Protein AF-O35443-F1 (afdb_monomer_lite)

InterPro domains:
  IPR003109 GoLoco motif [PF02188] (17-36)
  IPR003109 GoLoco motif [PF02188] (86-106)
  IPR003109 GoLoco motif [PS50877] (14-36)
  IPR003109 GoLoco motif [PS50877] (84-107)
  IPR003109 GoLoco motif [SM00390] (14-36)
  IPR003109 GoLoco motif [SM00390] (56-78)
  IPR003109 GoLoco motif [SM00390] (84-107)
  IPR011990 Tetratricopeptide-like helical domain superfamily [G3DSA:1.25.40.10] (2-79)
  IPR042888 G-protein-signaling modulator 3 [PTHR47617] (13-112)

Organism: Mus musculus (NCBI:txid10090)

pLDDT: mean 79.64, std 13.31, range [40.16, 96.56]

Foldseek 3Di:
DDDDDDDPPVVVVVVVVVVVVCVVVVVVVVVPDDDDDDPPDPPDDDPDDVVVVVVVVVVVCVVVVVVVVVVVVPDDDDDADVCRVVVVVVCCVVVVVCPVVVPDDDDDPPDD

Radius of gyration: 28.45 Å; chains: 1; bounding box: 60×35×91 Å

Structure (mmCIF, N/CA/C/O backbone):
data_AF-O35443-F1
#
_entry.id   AF-O35443-F1
#
loop_
_atom_site.group_PDB
_atom_site.id
_atom_site.type_symbol
_atom_site.label_atom_id
_atom_site.label_alt_id
_atom_site.label_comp_id
_atom_site.label_asym_id
_atom_site.label_entity_id
_atom_site.label_seq_id
_atom_site.pdbx_PDB_ins_code
_atom_site.Cartn_x
_atom_site.Cartn_y
_atom_site.Cartn_z
_atom_site.occupancy
_atom_site.B_iso_or_equiv
_atom_site.auth_seq_id
_atom_site.auth_comp_id
_atom_site.auth_asym_id
_atom_site.auth_atom_id
_atom_site.pdbx_PDB_model_num
ATOM 1 N N . MET A 1 1 ? -14.810 6.764 -64.622 1.00 40.16 1 MET A N 1
ATOM 2 C CA . MET A 1 1 ? -14.968 7.406 -63.305 1.00 40.16 1 MET A CA 1
ATOM 3 C C . MET A 1 1 ? -15.763 6.418 -62.478 1.00 40.16 1 MET A C 1
ATOM 5 O O . MET A 1 1 ? -16.980 6.434 -62.536 1.00 40.16 1 MET A O 1
ATOM 9 N N . GLU A 1 2 ? -15.074 5.478 -61.843 1.00 41.41 2 GLU A N 1
ATOM 10 C CA . GLU A 1 2 ? -15.678 4.564 -60.875 1.00 41.41 2 GLU A CA 1
ATOM 11 C C . GLU A 1 2 ? -14.973 4.849 -59.553 1.00 41.41 2 GLU A C 1
ATOM 13 O O . GLU A 1 2 ? -13.748 4.787 -59.475 1.00 41.41 2 GLU A O 1
ATOM 18 N N . ALA A 1 3 ? -15.742 5.319 -58.574 1.00 44.69 3 ALA A N 1
ATOM 19 C CA . ALA A 1 3 ? -15.267 5.566 -57.226 1.00 44.69 3 ALA A CA 1
ATOM 20 C C . ALA A 1 3 ? -15.443 4.266 -56.438 1.00 44.69 3 ALA A C 1
ATOM 22 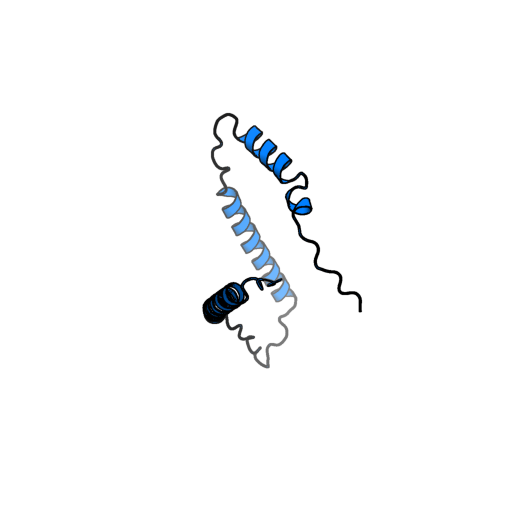O O . ALA A 1 3 ? -16.567 3.846 -56.162 1.00 44.69 3 ALA A O 1
ATOM 23 N N . GLU A 1 4 ? -14.327 3.617 -56.131 1.00 48.78 4 GLU A N 1
ATOM 24 C CA . GLU A 1 4 ? -14.257 2.450 -55.259 1.00 48.78 4 GLU A CA 1
ATOM 25 C C . GLU A 1 4 ? -14.575 2.904 -53.821 1.00 48.78 4 GLU A C 1
ATOM 27 O O . GLU A 1 4 ? -13.873 3.744 -53.255 1.00 48.78 4 GLU A O 1
ATOM 32 N N . ARG A 1 5 ? -15.696 2.434 -53.258 1.00 55.94 5 ARG A N 1
ATOM 33 C CA . ARG A 1 5 ? -16.060 2.678 -51.851 1.00 55.94 5 ARG A CA 1
ATOM 34 C C . ARG A 1 5 ? -15.177 1.803 -50.950 1.00 55.94 5 ARG A C 1
ATOM 36 O O . ARG A 1 5 ? -15.114 0.600 -51.206 1.00 55.94 5 ARG A O 1
ATOM 43 N N . PRO A 1 6 ? -14.546 2.339 -49.894 1.00 52.78 6 PRO A N 1
ATOM 44 C CA . PRO A 1 6 ? -13.752 1.524 -48.988 1.00 52.78 6 PRO A CA 1
ATOM 45 C C . PRO A 1 6 ? -14.652 0.771 -47.992 1.00 52.78 6 PRO A C 1
ATOM 47 O O . PRO A 1 6 ? -15.476 1.371 -47.314 1.00 52.78 6 PRO A O 1
ATOM 50 N N . GLN A 1 7 ? -14.483 -0.552 -47.972 1.00 55.19 7 GLN A N 1
ATOM 51 C CA . GLN A 1 7 ? -14.631 -1.510 -46.863 1.00 55.19 7 GLN A CA 1
ATOM 52 C C . GLN A 1 7 ? -15.420 -1.051 -45.607 1.00 55.19 7 GLN A C 1
ATOM 54 O O . GLN A 1 7 ? -14.819 -0.606 -44.635 1.00 55.19 7 GLN A O 1
ATOM 59 N N . GLU A 1 8 ? -16.745 -1.248 -45.584 1.00 55.66 8 GLU A N 1
ATOM 60 C CA . GLU A 1 8 ? -17.575 -1.169 -44.355 1.00 55.66 8 GLU A CA 1
ATOM 61 C C . GLU A 1 8 ? -17.622 -2.506 -43.574 1.00 55.66 8 GLU A C 1
ATOM 63 O O . GLU A 1 8 ? -17.841 -2.511 -42.367 1.00 55.66 8 GLU A O 1
ATOM 68 N N . GLU A 1 9 ? -17.325 -3.636 -44.224 1.00 57.56 9 GLU A N 1
ATOM 69 C CA . GLU A 1 9 ? -17.447 -4.996 -43.656 1.00 57.56 9 GLU A CA 1
ATOM 70 C C . GLU A 1 9 ? -16.444 -5.299 -42.519 1.00 57.56 9 GLU A C 1
ATOM 72 O O . GLU A 1 9 ? -16.725 -6.099 -41.631 1.00 57.56 9 GLU A O 1
ATOM 77 N N . ASP A 1 10 ? -15.267 -4.662 -42.519 1.00 62.03 10 ASP A N 1
ATOM 78 C CA . ASP A 1 10 ? -14.224 -4.876 -41.495 1.00 62.03 10 ASP A CA 1
ATOM 79 C C . ASP A 1 10 ? -14.620 -4.268 -40.134 1.00 62.03 10 ASP A C 1
ATOM 81 O O . ASP A 1 10 ? -14.307 -4.810 -39.069 1.00 62.03 10 ASP A O 1
ATOM 85 N N . GLY A 1 11 ? -15.392 -3.176 -40.173 1.00 66.75 11 GLY A N 1
ATOM 86 C CA . GLY A 1 11 ? -15.959 -2.547 -38.983 1.00 66.75 11 GLY A CA 1
ATOM 87 C C . GLY A 1 11 ? -16.999 -3.441 -38.315 1.00 66.75 11 GLY A C 1
ATOM 88 O O . GLY A 1 11 ? -16.932 -3.656 -37.111 1.00 66.75 11 GLY A O 1
ATOM 89 N N . GLU A 1 12 ? -17.899 -4.048 -39.089 1.00 78.44 12 GLU A N 1
ATOM 90 C CA . GLU A 1 12 ? -18.973 -4.898 -38.553 1.00 78.44 12 GLU A CA 1
ATOM 91 C C . GLU A 1 12 ? -18.441 -6.152 -37.839 1.00 78.44 12 GLU A C 1
ATOM 93 O O . GLU A 1 12 ? -18.949 -6.539 -36.785 1.00 78.44 12 GLU A O 1
ATOM 98 N N . GLN A 1 13 ? -17.377 -6.765 -38.370 1.00 82.75 13 GLN A N 1
ATOM 99 C CA . GLN A 1 13 ? -16.713 -7.899 -37.713 1.00 82.75 13 GLN A CA 1
ATOM 100 C C . GLN A 1 13 ? -16.010 -7.480 -36.417 1.00 82.75 13 GLN A C 1
ATOM 102 O O . GLN A 1 13 ? -15.982 -8.238 -35.443 1.00 82.75 13 GLN A O 1
ATOM 107 N N . THR A 1 14 ? -15.455 -6.268 -36.396 1.00 86.44 14 THR A N 1
ATOM 108 C CA . THR A 1 14 ? -14.801 -5.709 -35.212 1.00 86.44 14 THR A CA 1
ATOM 109 C C . THR A 1 14 ? -15.820 -5.414 -34.113 1.00 86.44 14 THR A C 1
ATOM 111 O O . THR A 1 14 ? -15.599 -5.816 -32.972 1.00 86.44 14 THR A O 1
ATOM 114 N N . GLU A 1 15 ? -16.963 -4.812 -34.441 1.00 91.31 15 GLU A N 1
ATOM 115 C CA . GLU A 1 15 ? -18.039 -4.548 -33.475 1.00 91.31 15 GLU A CA 1
ATOM 116 C C . GLU A 1 15 ? -18.586 -5.849 -32.867 1.00 91.31 15 GLU A C 1
ATOM 118 O O . GLU A 1 15 ? -18.716 -5.956 -31.649 1.00 91.31 15 GLU A O 1
ATOM 123 N N . LEU A 1 16 ? -18.792 -6.892 -33.682 1.00 92.94 16 LEU A N 1
ATOM 124 C CA . LEU A 1 16 ? -19.245 -8.200 -33.193 1.00 92.94 16 LEU A CA 1
ATOM 125 C C . LEU A 1 16 ? -18.250 -8.833 -32.203 1.00 92.94 16 LEU A C 1
ATOM 127 O O . LEU A 1 16 ? -18.644 -9.440 -31.202 1.00 92.94 16 LEU A O 1
ATOM 131 N N . LEU A 1 17 ? -16.949 -8.702 -32.474 1.00 93.44 17 LEU A N 1
ATOM 132 C CA . LEU A 1 17 ? -15.902 -9.169 -31.569 1.00 93.44 17 LEU A CA 1
ATOM 133 C C . LEU A 1 17 ? -15.905 -8.373 -30.258 1.00 93.44 17 LEU A C 1
ATOM 135 O O . LEU A 1 17 ? -15.771 -8.966 -29.185 1.00 93.44 17 LEU A O 1
ATOM 139 N N . LEU A 1 18 ? -16.042 -7.048 -30.335 1.00 95.75 18 LEU A N 1
ATOM 140 C CA . LEU A 1 18 ? -16.076 -6.175 -29.164 1.00 95.75 18 LEU A CA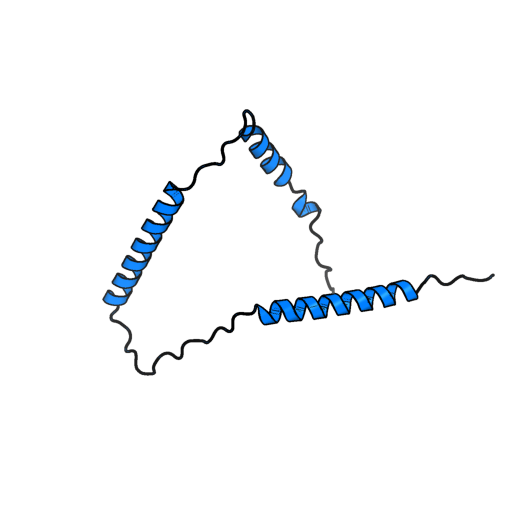 1
ATOM 141 C C . LEU A 1 18 ? -17.287 -6.473 -28.277 1.00 95.75 18 LEU A C 1
ATOM 143 O O . LEU A 1 18 ? -17.120 -6.577 -27.061 1.00 95.75 18 LEU A O 1
ATOM 147 N N . ASP A 1 19 ? -18.455 -6.714 -28.869 1.00 95.88 19 ASP A N 1
ATOM 148 C CA . ASP A 1 19 ? -19.663 -7.117 -28.146 1.00 95.88 19 ASP A CA 1
ATOM 149 C C . ASP A 1 19 ? -19.475 -8.458 -27.428 1.00 95.88 19 ASP A C 1
ATOM 151 O O . ASP A 1 19 ? -19.771 -8.582 -26.235 1.00 95.88 19 ASP A O 1
ATOM 155 N N . LEU A 1 20 ? -18.900 -9.454 -28.109 1.00 96.12 20 LEU A N 1
ATOM 156 C CA . LEU A 1 20 ? -18.613 -10.757 -27.505 1.00 96.12 20 LEU A CA 1
ATOM 157 C C . LEU A 1 20 ? -17.647 -10.632 -26.315 1.00 96.12 20 LEU A C 1
ATOM 159 O O . LEU A 1 20 ? -17.831 -11.272 -25.273 1.00 96.12 20 LEU A O 1
ATOM 163 N N . VAL A 1 21 ? -16.611 -9.802 -26.460 1.00 94.75 21 VAL A N 1
ATOM 164 C CA . VAL A 1 21 ? -15.640 -9.530 -25.394 1.00 94.75 21 VAL A CA 1
ATOM 165 C C . VAL A 1 21 ? -16.308 -8.799 -24.231 1.00 94.75 21 VAL A C 1
ATOM 167 O O . VAL A 1 21 ? -16.097 -9.186 -23.079 1.00 94.75 21 VAL A O 1
ATOM 170 N N . ALA A 1 22 ? -17.137 -7.792 -24.508 1.00 94.38 22 ALA A N 1
ATOM 171 C CA . ALA A 1 22 ? -17.866 -7.042 -23.493 1.00 94.38 22 ALA A CA 1
ATOM 172 C C . ALA A 1 22 ? -18.812 -7.948 -22.695 1.00 94.38 22 ALA A C 1
ATOM 174 O O . ALA A 1 22 ? -18.837 -7.880 -21.463 1.00 94.38 22 ALA A O 1
ATOM 175 N N . GLU A 1 23 ? -19.534 -8.851 -23.360 1.00 95.81 23 GLU A N 1
ATOM 176 C CA . GLU A 1 23 ? -20.434 -9.802 -22.706 1.00 95.81 23 GLU A CA 1
ATOM 177 C C . GLU A 1 23 ? -19.664 -10.809 -21.835 1.00 95.81 23 GLU A C 1
ATOM 179 O O . GLU A 1 23 ? -20.014 -11.048 -20.673 1.00 95.81 23 GLU A O 1
ATOM 184 N N . ALA A 1 24 ? -18.573 -11.377 -22.359 1.00 92.19 24 ALA A N 1
ATOM 185 C CA . ALA A 1 24 ? -17.732 -12.314 -21.620 1.00 92.19 24 ALA A CA 1
ATOM 186 C C . ALA A 1 24 ? -17.086 -11.667 -20.383 1.00 92.19 24 ALA A C 1
ATOM 188 O O . ALA A 1 24 ? -17.070 -12.263 -19.302 1.00 92.19 24 ALA A O 1
ATOM 189 N N . GLN A 1 25 ? -16.579 -10.440 -20.519 1.00 94.50 25 GLN A N 1
ATOM 190 C CA . GLN A 1 25 ? -15.956 -9.711 -19.416 1.00 94.50 25 GLN A CA 1
ATOM 191 C C . GLN A 1 25 ? -16.983 -9.251 -18.376 1.00 94.50 25 GLN A C 1
ATOM 193 O O . GLN A 1 25 ? -16.714 -9.361 -17.179 1.00 94.50 25 GLN A O 1
ATOM 198 N N . SER A 1 26 ? -18.169 -8.810 -18.808 1.00 91.31 26 SER A N 1
ATOM 199 C CA . SER A 1 26 ? -19.254 -8.393 -17.908 1.00 91.31 26 SER A CA 1
ATOM 200 C C . SER A 1 26 ? -19.728 -9.545 -17.022 1.00 91.31 26 SER A C 1
ATOM 202 O O . SER A 1 26 ? -19.841 -9.367 -15.810 1.00 91.31 26 SER A O 1
ATOM 204 N N . ARG A 1 27 ? -19.923 -10.746 -17.591 1.00 90.06 27 ARG A N 1
ATOM 205 C CA . ARG A 1 27 ? -20.279 -11.951 -16.816 1.00 90.06 27 ARG A CA 1
ATOM 206 C C . ARG A 1 27 ? -19.244 -12.271 -15.743 1.00 90.06 27 ARG A C 1
ATOM 208 O O . ARG A 1 27 ? -19.598 -12.434 -14.580 1.00 90.06 27 ARG A O 1
ATOM 215 N N . ARG A 1 28 ? -17.960 -12.284 -16.114 1.00 89.69 28 ARG A N 1
ATOM 216 C CA . ARG A 1 28 ? -16.866 -12.557 -15.172 1.00 89.69 28 ARG A CA 1
ATOM 217 C C . ARG A 1 28 ? -16.808 -11.533 -14.036 1.00 89.69 28 ARG A C 1
ATOM 219 O O . ARG A 1 28 ? -16.521 -11.901 -12.901 1.00 89.69 28 ARG A O 1
ATOM 226 N N . LEU A 1 29 ? -17.038 -10.256 -14.336 1.00 92.88 29 LEU A N 1
ATOM 227 C CA . LEU A 1 29 ? -17.059 -9.206 -13.319 1.00 92.88 29 LEU A CA 1
ATOM 228 C C . LEU A 1 29 ? -18.240 -9.380 -12.365 1.00 92.88 29 LEU A C 1
ATOM 230 O O . LEU A 1 29 ? -18.039 -9.290 -11.159 1.00 92.88 29 LEU A O 1
ATOM 234 N N . GLU A 1 30 ? -19.434 -9.667 -12.884 1.00 89.19 30 GLU A N 1
ATOM 235 C CA . GLU A 1 30 ? -20.633 -9.865 -12.063 1.00 89.19 30 GLU A CA 1
ATOM 236 C C . GLU A 1 30 ? -20.499 -11.086 -11.141 1.00 89.19 30 GLU A C 1
ATOM 238 O O . GLU A 1 30 ? -20.802 -10.994 -9.956 1.00 89.19 30 GLU A O 1
ATOM 243 N N . GLU A 1 31 ? -19.927 -12.191 -11.629 1.00 87.56 31 GLU A N 1
ATOM 244 C CA . GLU A 1 31 ? -19.620 -13.377 -10.814 1.00 87.56 31 GLU A CA 1
ATOM 245 C C . GLU A 1 31 ? -18.633 -13.088 -9.670 1.00 87.56 31 GLU A C 1
ATOM 247 O O . GLU A 1 31 ? -18.667 -13.749 -8.632 1.00 87.56 31 GLU A O 1
ATOM 252 N N . GLN A 1 32 ? -17.747 -12.103 -9.844 1.00 87.06 32 GLN A N 1
ATOM 253 C CA . GLN A 1 32 ? -16.776 -11.689 -8.827 1.00 87.06 32 GLN A CA 1
ATOM 254 C C . GLN A 1 32 ? -17.260 -10.528 -7.951 1.00 87.06 32 GLN A C 1
ATOM 256 O O . GLN A 1 32 ? -16.536 -10.110 -7.040 1.00 87.06 32 GLN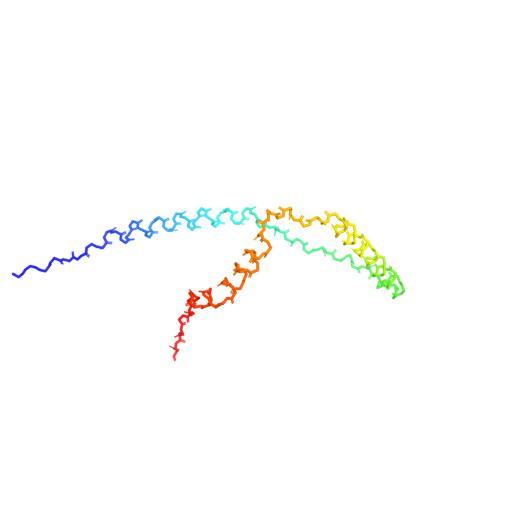 A O 1
ATOM 261 N N . ARG A 1 33 ? -18.468 -9.995 -8.173 1.00 85.31 33 ARG A N 1
ATOM 262 C CA . ARG A 1 33 ? -19.015 -8.952 -7.302 1.00 85.31 33 ARG A CA 1
ATOM 263 C C . ARG A 1 33 ? -19.400 -9.545 -5.957 1.00 85.31 33 ARG A C 1
ATOM 265 O O . ARG A 1 33 ? -20.275 -10.396 -5.836 1.00 85.31 33 ARG A O 1
ATOM 272 N N . ALA A 1 34 ? -18.769 -9.029 -4.908 1.00 82.56 34 ALA A N 1
ATOM 273 C CA . ALA A 1 34 ? -19.208 -9.289 -3.550 1.00 82.56 34 ALA A CA 1
ATOM 274 C C . ALA A 1 34 ? -20.582 -8.641 -3.324 1.00 82.56 34 ALA A C 1
ATOM 276 O O . ALA A 1 34 ? -20.755 -7.435 -3.518 1.00 82.56 34 ALA A O 1
ATOM 277 N N . THR A 1 35 ? -21.555 -9.436 -2.880 1.00 81.81 35 THR A N 1
ATOM 278 C CA . THR A 1 35 ? -22.824 -8.902 -2.381 1.00 81.81 35 THR A CA 1
ATOM 279 C C . THR A 1 35 ? -22.607 -8.437 -0.947 1.00 81.81 35 THR A C 1
ATOM 281 O O . THR A 1 35 ? -22.454 -9.246 -0.031 1.00 81.81 35 THR A O 1
ATOM 284 N N . PHE A 1 36 ? -22.556 -7.123 -0.744 1.00 74.69 36 PHE A N 1
ATOM 285 C CA . PHE A 1 36 ? -22.470 -6.547 0.592 1.00 74.69 36 PHE A CA 1
ATOM 286 C C . PHE A 1 36 ? -23.867 -6.492 1.202 1.00 74.69 36 PHE A C 1
ATOM 288 O O . PHE A 1 36 ? -24.670 -5.621 0.877 1.00 74.69 36 PHE A O 1
ATOM 295 N N . HIS A 1 37 ? -24.159 -7.426 2.101 1.00 78.31 37 HIS A N 1
ATOM 296 C CA . HIS A 1 37 ? -25.306 -7.286 2.985 1.00 78.31 37 HIS A CA 1
ATOM 297 C C . HIS A 1 37 ? -24.944 -6.300 4.092 1.00 78.31 37 HIS A C 1
ATOM 299 O O . HIS A 1 37 ? -24.031 -6.556 4.878 1.00 78.31 37 HIS A O 1
ATOM 305 N N . THR A 1 38 ? -25.659 -5.178 4.164 1.00 76.94 38 THR A N 1
ATOM 306 C CA . THR A 1 38 ? -25.610 -4.316 5.345 1.00 76.94 38 THR A CA 1
ATOM 307 C C . THR A 1 38 ? -26.133 -5.134 6.526 1.00 76.94 38 THR A C 1
ATOM 309 O O . THR A 1 38 ? -27.273 -5.599 6.456 1.00 76.94 38 THR A O 1
ATOM 312 N N . PRO A 1 39 ? -25.340 -5.353 7.590 1.00 72.94 39 PRO A N 1
ATOM 313 C CA . PRO A 1 39 ? -25.836 -6.028 8.778 1.00 72.94 39 PRO A CA 1
ATOM 314 C C . PRO A 1 39 ? -27.018 -5.230 9.323 1.00 72.94 39 PRO A C 1
ATOM 316 O O . PRO A 1 39 ? -26.879 -4.034 9.591 1.00 72.94 39 PRO A O 1
ATOM 319 N N . GLU A 1 40 ? -28.180 -5.867 9.462 1.00 72.00 40 GLU A N 1
ATOM 320 C CA . GLU A 1 40 ? -29.305 -5.231 10.136 1.00 72.00 40 GLU A CA 1
ATOM 321 C C . GLU A 1 40 ? -28.889 -5.024 11.598 1.00 72.00 40 GLU A C 1
ATOM 323 O O . GLU A 1 40 ? -28.639 -5.984 12.333 1.00 72.00 40 GLU A O 1
ATOM 328 N N . ALA A 1 41 ? -28.703 -3.765 11.999 1.00 68.56 41 ALA A N 1
ATOM 329 C CA . ALA A 1 41 ? -28.369 -3.450 13.376 1.00 68.56 41 ALA A CA 1
ATOM 330 C C . ALA A 1 41 ? -29.550 -3.899 14.252 1.00 68.56 41 ALA A C 1
ATOM 332 O O . ALA A 1 41 ? -30.677 -3.470 13.996 1.00 68.56 41 ALA A O 1
ATOM 333 N N . PRO A 1 42 ? -29.339 -4.754 15.269 1.00 72.00 42 PRO A N 1
ATOM 334 C CA . PRO A 1 42 ? -30.435 -5.193 16.117 1.00 72.00 42 PRO A CA 1
ATOM 335 C C . PRO A 1 42 ? -31.110 -3.965 16.751 1.00 72.00 42 PRO A C 1
ATOM 337 O O . PRO A 1 42 ? -30.405 -3.057 17.205 1.00 72.00 42 PRO A O 1
ATOM 340 N N . PRO A 1 43 ? -32.454 -3.927 16.830 1.00 69.88 43 PRO A N 1
ATOM 341 C CA . PRO A 1 43 ? -33.230 -2.725 17.163 1.00 69.88 43 PRO A CA 1
ATOM 342 C C . PRO A 1 43 ? -33.041 -2.211 18.604 1.00 69.88 43 PRO A C 1
ATOM 344 O O . PRO A 1 43 ? -33.768 -1.326 19.045 1.00 69.88 43 PRO A O 1
ATOM 347 N N . ASN A 1 44 ? -32.096 -2.766 19.370 1.00 62.47 44 ASN A N 1
ATOM 348 C CA . ASN A 1 44 ? -31.921 -2.480 20.791 1.00 62.47 44 ASN A CA 1
ATOM 349 C C . ASN A 1 44 ? -30.458 -2.556 21.264 1.00 62.47 44 ASN A C 1
ATOM 351 O O . ASN A 1 44 ? -30.167 -3.043 22.355 1.00 62.47 44 ASN A O 1
ATOM 355 N N . LEU A 1 45 ? -29.505 -2.092 20.452 1.00 62.41 45 LEU A N 1
ATOM 356 C CA . LEU A 1 45 ? -28.184 -1.764 20.988 1.00 62.41 45 LEU A CA 1
ATOM 357 C C . LEU A 1 45 ? -28.250 -0.358 21.576 1.00 62.41 45 LEU A C 1
ATOM 359 O O . LEU A 1 45 ? -28.111 0.636 20.865 1.00 62.41 45 LEU A O 1
ATOM 363 N N . ALA A 1 46 ? -28.469 -0.282 22.890 1.00 70.50 46 ALA A N 1
ATOM 364 C CA . ALA A 1 46 ? -28.142 0.925 23.634 1.00 70.50 46 ALA A CA 1
ATOM 365 C C . ALA A 1 46 ? -26.703 1.342 23.263 1.00 70.50 46 ALA A C 1
ATOM 367 O O . ALA A 1 46 ? -25.830 0.466 23.199 1.00 70.50 46 ALA A O 1
ATOM 368 N N . PRO A 1 47 ? -26.441 2.635 22.993 1.00 70.06 47 PRO A N 1
ATOM 369 C CA . PRO A 1 47 ? -25.102 3.101 22.671 1.00 70.06 47 PRO A CA 1
ATOM 370 C C . PRO A 1 47 ? -24.120 2.595 23.724 1.00 70.06 47 PRO A C 1
ATOM 372 O O . PRO A 1 47 ? -24.356 2.752 24.926 1.00 70.06 47 PRO A O 1
ATOM 375 N N . ALA A 1 48 ? -23.045 1.944 23.274 1.00 66.44 48 ALA A N 1
ATOM 376 C CA . ALA A 1 48 ? -22.011 1.482 24.183 1.00 66.44 48 ALA A CA 1
ATOM 377 C C . ALA A 1 48 ? -21.505 2.680 25.007 1.00 66.44 48 ALA A C 1
ATOM 379 O O . ALA A 1 48 ? -21.355 3.775 24.452 1.00 66.44 48 ALA A O 1
ATOM 380 N N . PRO A 1 49 ? -21.239 2.504 26.313 1.00 76.19 49 PRO A N 1
ATOM 381 C CA . PRO A 1 49 ? -20.667 3.568 27.121 1.00 76.19 49 PRO A CA 1
ATOM 382 C C . PRO A 1 49 ? -19.400 4.110 26.441 1.00 76.19 49 PRO A C 1
ATOM 384 O O . PRO A 1 49 ? -18.596 3.301 25.971 1.00 76.19 49 PRO A O 1
ATOM 387 N N . PRO A 1 50 ? -19.179 5.435 26.412 1.00 73.69 50 PRO A N 1
ATOM 388 C CA . PRO A 1 50 ? -18.073 6.048 25.670 1.00 73.69 50 PRO A CA 1
ATOM 389 C C . PRO A 1 50 ? -16.705 5.458 26.038 1.00 73.69 50 PRO A C 1
ATOM 391 O O . PRO A 1 50 ? -15.895 5.203 25.158 1.00 73.69 50 PRO A O 1
ATOM 394 N N . ARG A 1 51 ? -16.502 5.086 27.311 1.00 75.50 51 ARG A N 1
ATOM 395 C CA . ARG A 1 51 ? -15.283 4.399 27.777 1.00 75.50 51 ARG A CA 1
ATOM 396 C C . ARG A 1 51 ? -15.017 3.058 27.083 1.00 75.50 51 ARG A C 1
ATOM 398 O O . ARG A 1 51 ? -13.874 2.721 26.828 1.00 75.50 51 ARG A O 1
ATOM 405 N N . LEU A 1 52 ? -16.065 2.291 26.780 1.00 76.19 52 LEU A N 1
ATOM 406 C CA . LEU A 1 52 ? -15.941 0.984 26.126 1.00 76.19 52 LEU A CA 1
ATOM 407 C C . LEU A 1 52 ? -15.620 1.142 24.632 1.00 76.19 52 LEU A C 1
ATOM 409 O O . LEU A 1 52 ? -14.929 0.302 24.059 1.00 76.19 52 LEU A O 1
ATOM 413 N N . LEU A 1 53 ? -16.108 2.218 24.005 1.00 77.62 53 LEU A N 1
ATOM 414 C CA . LEU A 1 53 ? -15.715 2.599 22.647 1.00 77.62 53 LEU A CA 1
ATOM 415 C C . LEU A 1 53 ? -14.242 3.017 22.595 1.00 77.62 53 LEU A C 1
ATOM 417 O O . LEU A 1 53 ? -13.508 2.498 21.760 1.00 77.62 53 LEU A O 1
ATOM 421 N N . GLU A 1 54 ? -13.799 3.854 23.533 1.00 82.69 54 GLU A N 1
ATOM 422 C CA . GLU A 1 54 ? -12.402 4.295 23.634 1.00 82.69 54 GLU A CA 1
ATOM 423 C C . GLU A 1 54 ? -11.446 3.111 23.856 1.00 82.69 54 GLU A C 1
ATOM 425 O O . GLU A 1 54 ? -10.464 2.964 23.131 1.00 82.69 54 GLU A O 1
ATOM 430 N N . ASP A 1 55 ? -11.776 2.190 24.768 1.00 88.00 55 ASP A N 1
ATOM 431 C CA . ASP A 1 55 ? -10.988 0.969 24.998 1.00 88.00 55 ASP A CA 1
ATOM 432 C C . ASP A 1 55 ? -10.907 0.080 23.746 1.00 88.00 55 ASP A C 1
ATOM 434 O O . ASP A 1 55 ? -9.866 -0.517 23.455 1.00 88.00 55 ASP A O 1
ATOM 438 N N . LYS A 1 56 ? -11.994 -0.004 22.967 1.00 88.06 56 LYS A N 1
ATOM 439 C CA . LYS A 1 56 ? -12.013 -0.742 21.696 1.00 88.06 56 LYS A CA 1
ATOM 440 C C . LYS A 1 56 ? -11.123 -0.096 20.642 1.00 88.06 56 LYS A C 1
ATOM 442 O O . LYS A 1 56 ? -10.412 -0.813 19.938 1.00 88.06 56 LYS A O 1
ATOM 447 N N . GLU A 1 57 ? -11.153 1.225 20.529 1.00 91.38 57 GLU A N 1
ATOM 448 C CA . GLU A 1 57 ? -10.301 1.977 19.605 1.00 91.38 57 GLU A CA 1
ATOM 449 C C . GLU A 1 57 ? -8.819 1.849 19.985 1.00 91.38 57 GLU A C 1
ATOM 451 O O . GLU A 1 57 ? -7.976 1.604 19.118 1.00 91.38 57 GLU A O 1
ATOM 456 N N . GLN A 1 58 ? -8.501 1.906 21.282 1.00 94.44 58 GLN A N 1
ATOM 457 C CA . GLN A 1 58 ? -7.147 1.679 21.797 1.00 94.44 58 GLN A CA 1
ATOM 458 C C . GLN A 1 58 ? -6.652 0.258 21.510 1.00 94.44 58 GLN A C 1
ATOM 460 O O . GLN A 1 58 ? -5.524 0.071 21.040 1.00 94.44 58 GLN A O 1
ATOM 465 N N . LEU A 1 59 ? -7.496 -0.752 21.738 1.00 95.62 59 LEU A N 1
ATOM 466 C CA . LEU A 1 59 ? -7.172 -2.141 21.425 1.00 95.62 59 LEU A CA 1
ATOM 467 C C . LEU A 1 59 ? -6.947 -2.330 19.919 1.00 95.62 59 LEU A C 1
ATOM 469 O O . LEU A 1 59 ? -5.965 -2.957 19.524 1.00 95.62 59 LEU A O 1
ATOM 473 N N . TYR A 1 60 ? -7.810 -1.757 19.078 1.00 94.62 60 TYR A N 1
ATOM 474 C CA . TYR A 1 60 ? -7.664 -1.811 17.624 1.00 94.62 60 TYR A CA 1
ATOM 475 C C . TYR A 1 60 ? -6.350 -1.169 17.159 1.00 94.62 60 TYR A C 1
ATOM 477 O O . TYR A 1 60 ? -5.599 -1.788 16.404 1.00 94.62 60 TYR A O 1
ATOM 485 N N . SER A 1 61 ? -6.024 0.023 17.667 1.00 95.75 61 SER A N 1
ATOM 486 C CA . SER A 1 61 ? -4.764 0.718 17.376 1.00 95.75 61 SER A CA 1
ATOM 487 C C . SER A 1 61 ? -3.542 -0.097 17.816 1.00 95.75 61 SER A C 1
ATOM 489 O O . SER A 1 61 ? -2.566 -0.239 17.075 1.00 95.75 61 SER A O 1
ATOM 491 N N . THR A 1 62 ? -3.613 -0.716 18.996 1.00 96.56 62 THR A N 1
ATOM 492 C CA . THR A 1 62 ? -2.544 -1.573 19.530 1.00 96.56 62 THR A CA 1
ATOM 493 C C . THR A 1 62 ? -2.330 -2.811 18.658 1.00 96.56 62 THR A C 1
ATOM 495 O O . THR A 1 62 ? -1.199 -3.152 18.316 1.00 96.56 62 THR A O 1
ATOM 498 N N . ILE A 1 63 ? -3.411 -3.476 18.249 1.00 96.31 63 ILE A N 1
ATOM 499 C CA . ILE A 1 63 ? -3.338 -4.644 17.367 1.00 96.31 63 ILE A CA 1
ATOM 500 C C . ILE A 1 63 ? -2.750 -4.248 16.010 1.00 96.31 63 ILE A C 1
ATOM 502 O O . ILE A 1 63 ? -1.839 -4.920 15.521 1.00 96.31 63 ILE A O 1
ATOM 506 N N . LEU A 1 64 ? -3.250 -3.166 15.410 1.00 95.88 64 LEU A N 1
ATOM 507 C CA . LEU A 1 64 ? -2.817 -2.722 14.090 1.00 95.88 64 LEU A CA 1
ATOM 508 C C . LEU A 1 64 ? -1.343 -2.305 14.098 1.00 95.88 64 LEU A C 1
ATOM 510 O O . LEU A 1 64 ? -0.576 -2.764 13.256 1.00 95.88 64 LEU A O 1
ATOM 514 N N . SER A 1 65 ? -0.924 -1.501 15.078 1.00 94.31 65 SER A N 1
ATOM 515 C CA . SER A 1 65 ? 0.470 -1.059 15.210 1.00 94.31 65 SER A CA 1
ATOM 516 C C . SER A 1 65 ? 1.433 -2.232 15.383 1.00 94.31 65 SER A C 1
ATOM 518 O O . SER A 1 65 ? 2.441 -2.303 14.679 1.00 94.31 65 SER A O 1
ATOM 520 N N . HIS A 1 66 ? 1.100 -3.200 16.239 1.00 95.19 66 HIS A N 1
ATOM 521 C CA . HIS A 1 66 ? 1.942 -4.373 16.451 1.00 95.19 66 HIS A CA 1
ATOM 522 C C . HIS A 1 66 ? 2.031 -5.262 15.198 1.00 95.19 66 HIS A C 1
ATOM 524 O O . HIS A 1 66 ? 3.100 -5.786 14.878 1.00 95.19 66 HIS A O 1
ATOM 530 N N . GLN A 1 67 ? 0.933 -5.422 14.452 1.00 92.69 67 GLN A N 1
ATOM 531 C CA . GLN A 1 67 ? 0.953 -6.167 13.190 1.00 92.69 67 GLN A CA 1
ATOM 532 C C . GLN A 1 67 ? 1.786 -5.458 12.121 1.00 92.69 67 GLN A C 1
ATOM 534 O O . GLN A 1 67 ? 2.650 -6.096 11.520 1.00 92.69 67 GLN A O 1
ATOM 539 N N . CYS A 1 68 ? 1.596 -4.148 11.935 1.00 90.38 68 CYS A N 1
ATOM 540 C CA . CYS A 1 68 ? 2.402 -3.348 11.014 1.00 90.38 68 CYS A CA 1
ATOM 541 C C . CYS A 1 68 ? 3.892 -3.446 11.353 1.00 90.38 68 CYS A C 1
ATOM 543 O O . CYS A 1 68 ? 4.703 -3.690 10.468 1.00 90.38 68 CYS A O 1
ATOM 545 N N . GLN A 1 69 ? 4.254 -3.342 12.633 1.00 91.12 69 GLN A N 1
ATOM 546 C CA . GLN A 1 69 ? 5.649 -3.409 13.066 1.00 91.12 69 GLN A CA 1
ATOM 547 C C . GLN A 1 69 ? 6.289 -4.773 12.779 1.00 91.12 69 GLN A C 1
ATOM 549 O O . GLN A 1 69 ? 7.442 -4.837 12.359 1.00 91.12 69 GLN A O 1
ATOM 554 N N . ARG A 1 70 ? 5.549 -5.873 12.959 1.00 88.94 70 ARG A N 1
ATOM 555 C CA . ARG A 1 70 ? 6.044 -7.217 12.624 1.00 88.94 70 ARG A CA 1
ATOM 556 C C . ARG A 1 70 ? 6.189 -7.436 11.122 1.00 88.94 70 ARG A C 1
ATOM 558 O O . ARG A 1 70 ? 7.147 -8.081 10.712 1.00 88.94 70 ARG A O 1
ATOM 565 N N . ILE A 1 71 ? 5.251 -6.925 10.327 1.00 86.12 71 ILE A N 1
ATOM 566 C CA . ILE A 1 71 ? 5.313 -6.991 8.862 1.00 86.12 71 ILE A CA 1
ATOM 567 C C . ILE A 1 71 ? 6.505 -6.173 8.356 1.00 86.12 71 ILE A C 1
ATOM 569 O O . ILE A 1 71 ? 7.267 -6.661 7.528 1.00 86.12 71 ILE A O 1
ATOM 573 N N . GLU A 1 72 ? 6.716 -4.975 8.903 1.00 84.81 72 GLU A N 1
ATOM 574 C CA . GLU A 1 72 ? 7.854 -4.124 8.551 1.00 84.81 72 GLU A CA 1
ATOM 575 C C . GLU A 1 72 ? 9.184 -4.769 8.958 1.00 84.81 72 GLU A C 1
ATOM 577 O O . GLU A 1 72 ? 10.123 -4.790 8.176 1.00 84.81 72 GLU A O 1
ATOM 582 N N . ALA A 1 73 ? 9.255 -5.401 10.133 1.00 85.31 73 ALA A N 1
ATOM 583 C CA . ALA A 1 73 ? 10.447 -6.138 10.560 1.00 85.31 73 ALA A CA 1
ATOM 584 C C . ALA A 1 73 ? 10.771 -7.356 9.670 1.00 85.31 73 ALA A C 1
ATOM 586 O O . ALA A 1 73 ? 11.887 -7.871 9.714 1.00 85.31 73 ALA A O 1
ATOM 587 N N . GLN A 1 74 ? 9.798 -7.837 8.890 1.00 81.75 74 GLN A N 1
ATOM 588 C CA . GLN A 1 74 ? 9.968 -8.910 7.909 1.00 81.75 74 GLN A CA 1
ATOM 589 C C . GLN A 1 74 ? 10.132 -8.391 6.476 1.00 81.75 74 GLN A C 1
ATOM 591 O O . GLN A 1 74 ? 10.356 -9.194 5.568 1.00 81.75 74 GLN A O 1
ATOM 596 N N . ARG A 1 75 ? 10.050 -7.074 6.245 1.00 82.25 75 ARG A N 1
ATOM 597 C CA . ARG A 1 75 ? 10.438 -6.497 4.961 1.00 82.25 75 ARG A CA 1
ATOM 598 C C . ARG A 1 75 ? 11.952 -6.547 4.845 1.00 82.25 75 ARG A C 1
ATOM 600 O O . ARG A 1 75 ? 12.676 -5.908 5.597 1.00 82.25 75 ARG A O 1
ATOM 607 N N . SER A 1 76 ? 12.422 -7.305 3.869 1.00 75.44 76 SER A N 1
ATOM 608 C CA . SER A 1 76 ? 13.775 -7.167 3.355 1.00 75.44 76 SER A CA 1
ATOM 609 C C . SER A 1 76 ? 13.732 -6.325 2.094 1.00 75.44 76 SER A C 1
ATOM 611 O O . SER A 1 76 ? 12.887 -6.570 1.225 1.00 75.44 76 SER A O 1
ATOM 613 N N . ASP A 1 77 ? 14.685 -5.413 1.947 1.00 75.69 77 ASP A N 1
ATOM 614 C CA . ASP A 1 77 ? 14.989 -4.892 0.623 1.00 75.69 77 ASP A CA 1
ATOM 615 C C . ASP A 1 77 ? 15.420 -6.062 -0.271 1.00 75.69 77 ASP A C 1
ATOM 617 O O . ASP A 1 77 ? 16.176 -6.938 0.175 1.00 75.69 77 ASP A O 1
ATOM 621 N N . PRO A 1 78 ? 14.922 -6.139 -1.516 1.00 72.50 78 PRO A N 1
ATOM 622 C CA . PRO A 1 78 ? 15.388 -7.158 -2.437 1.00 72.50 78 PRO A CA 1
ATOM 623 C C . PRO A 1 78 ? 16.905 -6.996 -2.600 1.00 72.50 78 PRO A C 1
ATOM 625 O O . PRO A 1 78 ? 17.372 -5.864 -2.736 1.00 72.50 78 PRO A O 1
ATOM 628 N N . PRO A 1 79 ? 17.698 -8.081 -2.592 1.00 76.94 79 PRO A N 1
ATOM 629 C CA . PRO A 1 79 ? 19.130 -7.960 -2.813 1.00 76.94 79 PRO A CA 1
ATOM 630 C C . PRO A 1 79 ? 19.363 -7.348 -4.196 1.00 76.94 79 PRO A C 1
ATOM 632 O O . PRO A 1 79 ? 19.041 -7.958 -5.218 1.00 76.94 79 PRO A O 1
ATOM 635 N N . LEU A 1 80 ? 19.890 -6.123 -4.229 1.00 79.31 80 LEU A N 1
ATOM 636 C CA . LEU A 1 80 ? 20.236 -5.468 -5.482 1.00 79.31 80 LEU A CA 1
ATOM 637 C C . LEU A 1 80 ? 21.602 -5.979 -5.964 1.00 79.31 80 LEU A C 1
ATOM 639 O O . LEU A 1 80 ? 22.519 -6.144 -5.154 1.00 79.31 80 LEU A O 1
ATOM 643 N N . PRO A 1 81 ? 21.771 -6.231 -7.274 1.00 86.19 81 PRO A N 1
ATOM 644 C CA . PRO A 1 81 ? 23.089 -6.504 -7.834 1.00 86.19 81 PRO A CA 1
ATOM 645 C C . PRO A 1 81 ? 24.015 -5.288 -7.635 1.00 86.19 81 PRO A C 1
ATOM 647 O O . PRO A 1 81 ? 23.520 -4.172 -7.445 1.00 86.19 81 PRO A O 1
ATOM 650 N N . PRO A 1 82 ? 25.349 -5.451 -7.715 1.00 85.75 82 PRO A N 1
ATOM 651 C CA . PRO A 1 82 ? 26.271 -4.315 -7.721 1.00 85.75 82 PRO A CA 1
ATOM 652 C C . PRO A 1 82 ? 25.870 -3.305 -8.809 1.00 85.75 82 PRO A C 1
ATOM 654 O O . PRO A 1 82 ? 25.722 -3.688 -9.969 1.00 85.75 82 PRO A O 1
ATOM 657 N N . GLY A 1 83 ? 25.655 -2.038 -8.444 1.00 88.44 83 GLY A N 1
ATOM 658 C CA . GLY A 1 83 ? 25.150 -1.003 -9.362 1.00 88.44 83 G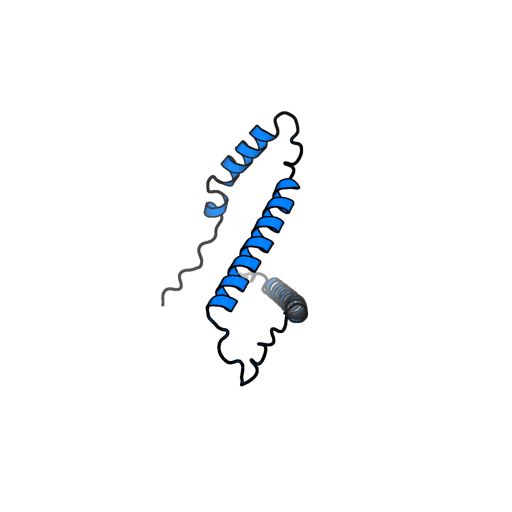LY A CA 1
ATOM 659 C C . GLY A 1 83 ? 23.615 -0.915 -9.482 1.00 88.44 83 GLY A C 1
ATOM 660 O O . GLY A 1 83 ? 23.082 -0.108 -10.246 1.00 88.44 83 GLY A O 1
ATOM 661 N N . GLY A 1 84 ? 22.872 -1.786 -8.790 1.00 90.25 84 GLY A N 1
ATOM 662 C CA . GLY A 1 84 ? 21.415 -1.874 -8.902 1.00 90.25 84 GLY A CA 1
ATOM 663 C C . GLY A 1 84 ? 20.679 -0.690 -8.277 1.00 90.25 84 GLY A C 1
ATOM 664 O O . GLY A 1 84 ? 19.584 -0.354 -8.725 1.00 90.25 84 GLY A O 1
ATOM 665 N N . GLN A 1 85 ? 21.272 -0.042 -7.275 1.00 89.56 85 GLN A N 1
ATOM 666 C CA . GLN A 1 85 ? 20.651 1.076 -6.566 1.00 89.56 85 GLN A CA 1
ATOM 667 C C . GLN A 1 85 ? 20.668 2.343 -7.426 1.00 89.56 85 GLN A C 1
ATOM 669 O O . GLN A 1 85 ? 19.637 2.991 -7.589 1.00 89.56 85 GLN A O 1
ATOM 674 N N . GLU A 1 86 ? 21.791 2.615 -8.093 1.00 91.38 86 GLU A N 1
ATOM 675 C CA . GLU A 1 86 ? 21.934 3.701 -9.063 1.00 91.38 86 GLU A CA 1
ATOM 676 C C . GLU A 1 86 ? 21.030 3.481 -10.283 1.00 91.38 86 GLU A C 1
ATOM 678 O O . GLU A 1 86 ? 20.420 4.427 -10.786 1.00 91.38 86 GLU A O 1
ATOM 683 N N . LEU A 1 87 ? 20.900 2.229 -10.744 1.00 90.06 87 LEU A N 1
ATOM 684 C CA . LEU A 1 87 ? 19.976 1.871 -11.820 1.00 90.06 87 LEU A CA 1
ATOM 685 C C . LEU A 1 87 ? 18.514 2.091 -11.411 1.00 90.06 87 LEU A C 1
ATOM 687 O O . LEU A 1 87 ? 17.759 2.656 -12.199 1.00 90.06 87 LEU A O 1
ATOM 691 N N . LEU A 1 88 ? 18.111 1.670 -10.207 1.00 87.44 88 LEU A N 1
ATOM 692 C CA . LEU A 1 88 ? 16.753 1.868 -9.691 1.00 87.44 88 LEU A CA 1
ATOM 693 C C . LEU A 1 88 ? 16.426 3.360 -9.554 1.00 87.44 88 LEU A C 1
ATOM 695 O O . LEU A 1 88 ? 15.375 3.800 -10.021 1.00 87.44 88 LEU A O 1
ATOM 699 N N . GLU A 1 89 ? 17.334 4.153 -8.984 1.00 89.38 89 GLU A N 1
ATOM 700 C CA . GLU A 1 89 ? 17.185 5.608 -8.887 1.00 89.38 89 GLU A CA 1
ATOM 701 C C . GLU A 1 89 ? 17.085 6.277 -10.261 1.00 89.38 89 GLU A C 1
ATOM 703 O O . GLU A 1 89 ? 16.239 7.153 -10.468 1.00 89.38 89 GLU A O 1
ATOM 708 N N . LEU A 1 90 ? 17.919 5.859 -11.219 1.00 89.56 90 LEU A N 1
ATOM 709 C CA . LEU A 1 90 ? 17.856 6.344 -12.595 1.00 89.56 90 LEU A CA 1
ATOM 710 C C . LEU A 1 90 ? 16.517 5.979 -13.244 1.00 89.56 90 LEU A C 1
ATOM 712 O O . LEU A 1 90 ? 15.899 6.838 -13.870 1.00 89.56 90 LEU A O 1
ATOM 716 N N . LEU A 1 91 ? 16.044 4.742 -13.071 1.00 86.94 91 LEU A N 1
ATOM 717 C CA . LEU A 1 91 ? 14.764 4.279 -13.605 1.00 86.94 91 LEU A CA 1
ATOM 718 C C . LEU A 1 91 ? 13.607 5.109 -13.052 1.00 86.94 91 LEU A C 1
ATOM 720 O O . LEU A 1 91 ? 12.789 5.597 -13.826 1.00 86.94 91 LEU A O 1
ATOM 724 N N . LEU A 1 92 ? 13.568 5.311 -11.733 1.00 86.06 92 LEU A N 1
ATOM 725 C CA . LEU A 1 92 ? 12.536 6.100 -11.062 1.00 86.06 92 LEU A CA 1
ATOM 726 C C . LEU A 1 92 ? 12.558 7.558 -11.527 1.00 86.06 92 LEU A C 1
ATOM 728 O O . LEU A 1 92 ? 11.507 8.134 -11.797 1.00 86.06 92 LEU A O 1
ATOM 732 N N . ARG A 1 93 ? 13.747 8.144 -11.701 1.00 84.94 93 ARG A N 1
ATOM 733 C CA . ARG A 1 93 ? 13.902 9.510 -12.215 1.00 84.94 93 ARG A CA 1
ATOM 734 C C . ARG A 1 93 ? 13.447 9.635 -13.668 1.00 84.94 93 ARG A C 1
ATOM 736 O O . ARG A 1 93 ? 12.742 10.579 -14.011 1.00 84.94 93 ARG A O 1
ATOM 743 N N . VAL A 1 94 ? 13.825 8.683 -14.519 1.00 80.56 94 VAL A N 1
ATOM 744 C CA . VAL A 1 94 ? 13.483 8.682 -15.948 1.00 80.56 94 VAL A CA 1
ATOM 745 C C . VAL A 1 94 ? 12.000 8.366 -16.162 1.00 80.56 94 VAL A C 1
ATOM 747 O O . VAL A 1 94 ? 11.378 8.957 -17.041 1.00 80.56 94 VAL A O 1
ATOM 750 N N . GLN A 1 95 ? 11.405 7.468 -15.370 1.00 75.94 95 GLN A N 1
ATOM 751 C CA . GLN A 1 95 ? 9.972 7.137 -15.409 1.00 75.94 95 GLN A CA 1
ATOM 752 C C . GLN A 1 95 ? 9.093 8.227 -14.781 1.00 75.94 95 GLN A C 1
ATOM 754 O O . GLN A 1 95 ? 8.017 8.498 -15.306 1.00 75.94 95 GLN A O 1
ATOM 759 N N . GLY A 1 96 ? 9.559 8.882 -13.713 1.00 67.38 96 GLY A N 1
ATOM 760 C CA . GLY A 1 96 ? 8.866 9.992 -13.049 1.00 67.38 96 GLY A CA 1
ATOM 761 C C . GLY A 1 96 ? 8.933 11.327 -13.800 1.00 67.38 96 GLY A C 1
ATOM 762 O O . GLY A 1 96 ? 8.206 12.255 -13.460 1.00 67.38 96 GLY A O 1
ATOM 763 N N . GLY A 1 97 ? 9.768 11.431 -14.838 1.00 69.00 97 GLY A N 1
ATOM 764 C CA . GLY A 1 97 ? 9.963 12.631 -15.657 1.00 69.00 97 GLY A CA 1
ATOM 765 C C . GLY A 1 97 ? 8.867 12.899 -16.695 1.00 69.00 97 GLY A C 1
ATOM 766 O O . GLY A 1 97 ? 9.196 13.213 -17.829 1.00 69.00 97 GLY A O 1
ATOM 767 N N . GLY A 1 98 ? 7.588 12.737 -16.349 1.00 67.12 98 GLY A N 1
ATOM 768 C CA . GLY A 1 98 ? 6.476 13.264 -17.156 1.00 67.12 98 GLY A CA 1
ATOM 769 C C . GLY A 1 98 ? 6.008 12.421 -18.346 1.00 67.12 98 GLY A C 1
ATOM 770 O O . GLY A 1 98 ? 4.864 12.583 -18.754 1.00 67.12 98 GLY A O 1
ATOM 771 N N . ARG A 1 99 ? 6.783 11.440 -18.835 1.00 72.75 99 ARG A N 1
ATOM 772 C CA . ARG A 1 99 ? 6.405 10.632 -20.023 1.00 72.75 99 ARG A CA 1
ATOM 773 C C . ARG A 1 99 ? 5.045 9.946 -19.945 1.00 72.75 99 ARG A C 1
ATOM 775 O O . ARG A 1 99 ? 4.373 9.770 -20.955 1.00 72.75 99 ARG A O 1
ATOM 782 N N . MET A 1 100 ? 4.644 9.543 -18.744 1.00 71.44 100 MET A N 1
ATOM 783 C CA . MET A 1 100 ? 3.326 8.957 -18.509 1.00 71.44 100 MET A CA 1
ATOM 784 C C . MET A 1 100 ? 2.207 10.004 -18.615 1.00 71.44 100 MET A C 1
ATOM 786 O O . MET A 1 100 ? 1.150 9.711 -19.159 1.00 71.44 100 MET A O 1
ATOM 790 N N . GLU A 1 101 ? 2.446 11.220 -18.123 1.00 75.75 101 GLU A N 1
ATOM 791 C CA . GLU A 1 101 ? 1.504 12.342 -18.208 1.00 75.75 101 GLU A CA 1
ATOM 792 C C . GLU A 1 101 ? 1.417 12.884 -19.643 1.00 75.75 101 GLU A C 1
ATOM 794 O O . GLU A 1 101 ? 0.341 13.226 -20.118 1.00 75.75 101 GLU A O 1
ATOM 799 N N . GLU A 1 102 ? 2.530 12.873 -20.377 1.00 73.94 102 GLU A N 1
ATOM 800 C CA . GLU A 1 102 ? 2.610 13.259 -21.792 1.00 73.94 102 GLU A CA 1
ATOM 801 C C . GLU A 1 102 ? 1.826 12.309 -22.708 1.00 73.94 102 GLU A C 1
ATOM 803 O O . GLU A 1 102 ? 1.250 12.741 -23.705 1.00 73.94 102 GLU A O 1
ATOM 808 N N . GLN A 1 103 ? 1.776 11.019 -22.363 1.00 74.06 103 GLN A N 1
ATOM 809 C CA . GLN A 1 103 ? 0.968 10.016 -23.065 1.00 74.06 103 GLN A CA 1
ATOM 810 C C . GLN A 1 103 ? -0.458 9.897 -22.518 1.00 74.06 103 GLN A C 1
ATOM 812 O O . GLN A 1 103 ? -1.253 9.099 -23.022 1.00 74.06 103 GLN A O 1
ATOM 817 N N . ARG A 1 104 ? -0.813 10.679 -21.496 1.00 78.38 104 ARG A N 1
ATOM 818 C CA . ARG A 1 104 ? -2.150 10.655 -20.919 1.00 78.38 104 ARG A CA 1
ATOM 819 C C . ARG A 1 104 ? -3.107 11.392 -21.853 1.00 78.38 104 ARG A C 1
ATOM 821 O O . ARG A 1 104 ? -3.045 12.610 -22.005 1.00 78.38 104 ARG A O 1
ATOM 828 N N . SER A 1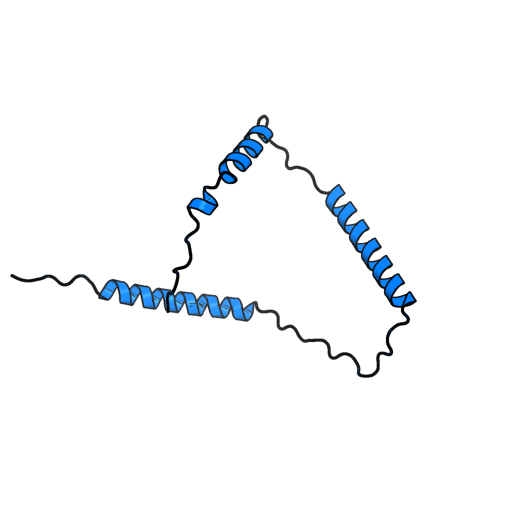 105 ? -4.015 10.657 -22.490 1.00 80.88 105 SER A N 1
ATOM 829 C CA . SER A 1 105 ? -5.056 11.263 -23.322 1.00 80.88 105 SER A CA 1
ATOM 830 C C . SER A 1 105 ? -5.946 12.165 -22.468 1.00 80.88 105 SER A C 1
ATOM 832 O O . SER A 1 105 ? -6.469 11.730 -21.436 1.00 80.88 105 SER A O 1
ATOM 834 N N . ARG A 1 106 ? -6.160 13.408 -22.906 1.00 79.81 106 ARG A N 1
ATOM 835 C CA . ARG A 1 106 ? -7.187 14.259 -22.301 1.00 79.81 106 ARG A CA 1
ATOM 836 C C . ARG A 1 106 ? -8.567 13.766 -22.742 1.00 79.81 106 ARG A C 1
ATOM 838 O O . ARG A 1 106 ? -8.738 13.481 -23.928 1.00 79.81 106 ARG A O 1
ATOM 845 N N . PRO A 1 107 ? -9.541 13.662 -21.824 1.00 75.56 107 PRO A N 1
ATOM 846 C CA . PRO A 1 107 ? -10.904 13.332 -22.209 1.00 75.56 107 PRO A CA 1
ATOM 847 C C . PRO A 1 107 ? -11.446 14.423 -23.150 1.00 75.56 107 PRO A C 1
ATOM 849 O O . PRO A 1 107 ? -11.130 15.603 -22.947 1.00 75.56 107 PRO A O 1
ATOM 852 N N . PRO A 1 108 ? -12.231 14.063 -24.180 1.00 74.31 108 PRO A N 1
ATOM 853 C CA . PRO A 1 108 ? -12.813 15.041 -25.088 1.00 74.31 108 PRO A CA 1
ATOM 854 C C . PRO A 1 108 ? -13.689 16.022 -24.304 1.00 74.31 108 PRO A C 1
ATOM 856 O O . PRO A 1 108 ? -14.569 15.630 -23.536 1.00 74.31 108 PRO A O 1
ATOM 859 N N . THR A 1 109 ? -13.440 17.319 -24.481 1.00 71.69 109 THR A N 1
ATOM 860 C CA . THR A 1 109 ? -14.302 18.366 -23.935 1.00 71.69 109 THR A CA 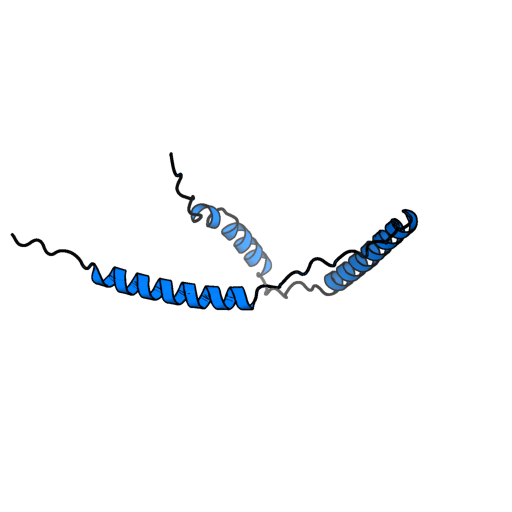1
ATOM 861 C C . THR A 1 109 ? -15.577 18.408 -24.763 1.00 71.69 109 THR A C 1
ATOM 863 O O . THR A 1 109 ? -15.595 18.990 -25.846 1.00 71.69 109 THR A O 1
ATOM 866 N N . HIS A 1 110 ? -16.640 17.781 -24.268 1.00 66.19 110 HIS A N 1
ATOM 867 C CA . HIS A 1 110 ? -17.976 17.990 -24.809 1.00 66.19 110 HIS A CA 1
ATOM 868 C C . HIS A 1 110 ? -18.393 19.432 -24.495 1.00 66.19 110 HIS A C 1
ATOM 870 O O . HIS A 1 110 ? -18.745 19.754 -23.362 1.00 66.19 110 HIS A O 1
ATOM 876 N N . THR A 1 111 ? -18.291 20.319 -25.484 1.00 60.47 111 THR A N 1
ATOM 877 C CA . THR A 1 111 ? -18.941 21.629 -25.433 1.00 60.47 111 THR A CA 1
ATOM 878 C C . THR A 1 111 ? -20.404 21.417 -25.802 1.00 60.47 111 THR A C 1
ATOM 880 O O . THR A 1 111 ? -20.687 20.939 -26.902 1.00 60.47 111 THR A O 1
ATOM 883 N N . CYS A 1 112 ? -21.297 21.706 -24.859 1.00 47.34 112 CYS A N 1
ATOM 884 C CA . CYS A 1 112 ? -22.733 21.819 -25.095 1.00 47.34 112 CYS A CA 1
ATOM 885 C C . CYS A 1 112 ? -23.022 23.155 -25.790 1.00 47.34 112 CYS A C 1
ATOM 887 O O . CYS A 1 112 ? -22.386 24.154 -25.372 1.00 47.34 112 CYS A O 1
#

Sequence (112 aa):
MEAERPQEEDGEQTELLLDLVAEAQSRRLEEQRATFHTPEAPPNLAPAPPRLLEDKEQLYSTILSHQCQRIEAQRSDPPLPPGGQELLELLLRVQGGGRMEEQRSRPPTHTC

Secondary structure (DSSP, 8-state):
-------SHHHHHHHHHHHHHHHHHHHHHHHT----PPP---TT-PPPPHHHHHHHHHHHHHHHHHHHHHHHHTPPPP-PPTTHHHHHHHHHHHHHSSHHHHT-PPPP----